Protein AF-A0A8H6F3G8-F1 (afdb_monomer_lite)

Foldseek 3Di:
DDDDDDDDDDDDDDDDPPDPPPPPPPPPPPPLPPDPLVVDDPVVLVVQCVVVVHDDDPPDDPSVSSVVSVVVQVVCVVVVNHDPVSD

Radius of gyration: 24.31 Å; chains: 1; bounding box: 46×57×60 Å

Sequence (87 aa):
MVSKSTKERIENEDEVELGPSDPVVPLEQTHSNDHIINSWSKRQLYQFLFEEKIYPDVDEELNTIKKQVIEIYEFKKQQGTLDKKYI

Secondary structure (DSSP, 8-state):
-----PPP--------------------GGGTTT-HHHHS-HHHHHHHHHHTT----TT--HHHHHHHHHHHHHHHHHHT---GGG-

pLDDT: mean 72.86, std 18.89, range [39.19, 91.75]

Organism: Candida albicans (NCBI:txid5476)

Structure (mmCIF, N/CA/C/O backbone):
data_AF-A0A8H6F3G8-F1
#
_entry.id   AF-A0A8H6F3G8-F1
#
loop_
_atom_site.group_PDB
_atom_site.id
_atom_site.type_symbol
_atom_site.label_atom_id
_atom_site.label_alt_id
_atom_site.label_comp_id
_atom_site.label_asym_id
_atom_site.label_entity_id
_atom_site.label_seq_id
_atom_site.pdbx_PDB_ins_code
_atom_site.Cartn_x
_atom_site.Cartn_y
_atom_site.Cartn_z
_atom_site.occupancy
_atom_site.B_iso_or_equiv
_atom_site.auth_seq_id
_atom_site.auth_comp_id
_atom_site.auth_asym_id
_atom_site.auth_atom_id
_atom_site.pdbx_PDB_model_num
ATOM 1 N N . MET A 1 1 ? 34.203 45.260 50.107 1.00 50.75 1 MET A N 1
ATOM 2 C CA . MET A 1 1 ? 33.569 44.137 49.384 1.00 50.75 1 MET A CA 1
ATOM 3 C C . MET A 1 1 ? 32.065 44.374 49.345 1.00 50.75 1 MET A C 1
ATOM 5 O O . MET A 1 1 ? 31.432 44.080 50.339 1.00 50.75 1 MET A O 1
ATOM 9 N N . VAL A 1 2 ? 31.535 44.954 48.262 1.00 42.28 2 VAL A N 1
ATOM 10 C CA . VAL A 1 2 ? 30.110 44.982 47.842 1.00 42.28 2 VAL A CA 1
ATOM 11 C C . VAL A 1 2 ? 30.179 45.383 46.355 1.00 42.28 2 VAL A C 1
ATOM 13 O O . VAL A 1 2 ? 30.636 46.477 46.057 1.00 42.28 2 VAL A O 1
ATOM 16 N N . SER A 1 3 ? 30.258 44.424 45.433 1.00 41.84 3 SER A N 1
ATOM 17 C CA . SER A 1 3 ? 29.168 43.762 44.691 1.00 41.84 3 SER A CA 1
ATOM 18 C C . SER A 1 3 ? 28.569 44.615 43.565 1.00 41.84 3 SER A C 1
ATOM 20 O O . SER A 1 3 ? 28.162 45.753 43.751 1.00 41.84 3 SER A O 1
ATOM 22 N N . LYS A 1 4 ? 28.605 44.000 42.379 1.00 51.59 4 LYS A N 1
ATOM 23 C CA . LYS A 1 4 ? 28.325 44.490 41.027 1.00 51.59 4 LYS A CA 1
ATOM 24 C C . LYS A 1 4 ? 26.864 44.940 40.877 1.00 51.59 4 LYS A C 1
ATOM 26 O O . LYS A 1 4 ? 25.983 44.189 41.276 1.00 51.59 4 LYS A O 1
ATOM 31 N N . SER A 1 5 ? 26.625 46.060 40.194 1.00 42.09 5 SER A N 1
ATOM 32 C CA . SER A 1 5 ? 25.320 46.353 39.584 1.00 42.09 5 SER A CA 1
ATOM 33 C C . SER A 1 5 ? 25.494 46.542 38.086 1.00 42.09 5 SER A C 1
ATOM 35 O O . SER A 1 5 ? 26.074 47.519 37.614 1.00 42.09 5 SER A O 1
ATOM 37 N N . THR A 1 6 ? 25.041 45.523 37.366 1.00 51.34 6 THR A N 1
ATOM 38 C CA . THR A 1 6 ? 24.987 45.440 35.913 1.00 51.34 6 THR A CA 1
ATOM 39 C C . THR A 1 6 ? 23.835 46.295 35.396 1.00 51.34 6 THR A C 1
ATOM 41 O O . THR A 1 6 ? 22.746 46.310 35.959 1.00 51.34 6 THR A O 1
ATOM 44 N N . LYS A 1 7 ? 24.145 47.008 34.318 1.00 51.78 7 LYS A N 1
ATOM 45 C CA . LYS A 1 7 ? 23.315 47.910 33.528 1.00 51.78 7 LYS A CA 1
ATOM 46 C C . LYS A 1 7 ? 21.984 47.279 33.096 1.00 51.78 7 LYS A C 1
ATOM 48 O O . LYS A 1 7 ? 21.964 46.224 32.471 1.00 51.78 7 LYS A O 1
ATOM 53 N N . GLU A 1 8 ? 20.914 47.991 33.419 1.00 45.94 8 GLU A N 1
ATOM 54 C CA . GLU A 1 8 ? 19.530 47.793 32.991 1.00 45.94 8 GLU A CA 1
ATOM 55 C C . GLU A 1 8 ? 19.300 48.371 31.574 1.00 45.94 8 GLU A C 1
ATOM 57 O O . GLU A 1 8 ? 20.024 49.284 31.159 1.00 45.94 8 GLU A O 1
ATOM 62 N N . ARG A 1 9 ? 18.243 47.870 30.909 1.00 39.19 9 ARG A N 1
ATOM 63 C CA . ARG A 1 9 ? 17.494 48.413 29.751 1.00 39.19 9 ARG A CA 1
ATOM 64 C C . ARG A 1 9 ? 17.674 47.713 28.396 1.00 39.19 9 ARG A C 1
ATOM 66 O O . ARG A 1 9 ? 18.731 47.816 27.782 1.00 39.19 9 ARG A O 1
ATOM 73 N N . ILE A 1 10 ? 16.585 47.068 27.961 1.00 49.56 10 ILE A N 1
ATOM 74 C CA . ILE A 1 10 ? 15.799 47.230 26.708 1.00 49.56 10 ILE A CA 1
ATOM 75 C C . ILE A 1 10 ? 14.585 46.281 26.901 1.00 49.56 10 ILE A C 1
ATOM 77 O O . ILE A 1 10 ? 14.788 45.078 27.029 1.00 49.56 10 ILE A O 1
ATOM 81 N N . GLU A 1 11 ? 13.425 46.7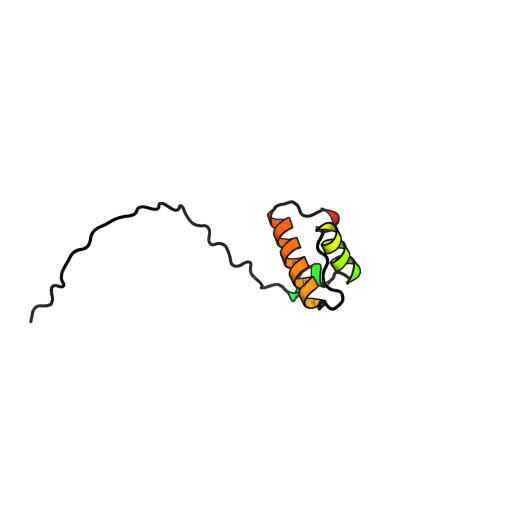68 27.373 1.00 45.84 11 GLU A N 1
ATOM 82 C CA . GLU A 1 11 ? 12.244 47.209 26.580 1.00 45.84 11 GLU A CA 1
ATOM 83 C C . GLU A 1 11 ? 11.777 46.115 25.591 1.00 45.84 11 GLU A C 1
ATOM 85 O O . GLU A 1 11 ? 12.513 45.796 24.664 1.00 45.84 11 GLU A O 1
ATOM 90 N N . ASN A 1 12 ? 10.736 45.344 25.972 1.00 43.28 12 ASN A N 1
ATOM 91 C CA . ASN A 1 12 ? 9.385 45.236 25.355 1.00 43.28 12 ASN A CA 1
ATOM 92 C C . ASN A 1 12 ? 9.448 45.093 23.812 1.00 43.28 12 ASN A C 1
ATOM 94 O O . ASN A 1 12 ? 10.125 45.873 23.162 1.00 43.28 12 ASN A O 1
ATOM 98 N N . GLU A 1 13 ? 8.819 44.139 23.124 1.00 46.69 13 GLU A N 1
ATOM 99 C CA . GLU A 1 13 ? 7.387 43.908 22.826 1.00 46.69 13 GLU A CA 1
ATOM 100 C C . GLU A 1 13 ? 7.420 42.636 21.927 1.00 46.69 13 GLU A C 1
ATOM 102 O O . GLU A 1 13 ? 8.317 42.517 21.096 1.00 46.69 13 GLU A O 1
ATOM 107 N N . ASP A 1 14 ? 6.696 41.551 22.196 1.00 44.19 14 ASP A N 1
ATOM 108 C CA . ASP A 1 14 ? 5.479 41.212 21.451 1.00 44.19 14 ASP A CA 1
ATOM 109 C C . ASP A 1 14 ? 4.798 40.027 22.153 1.00 44.19 14 ASP A C 1
ATOM 111 O O . ASP A 1 14 ? 5.374 38.957 22.373 1.00 44.19 14 ASP A O 1
ATOM 115 N N . GLU A 1 15 ? 3.555 40.265 22.530 1.00 50.28 15 GLU A N 1
ATOM 116 C CA . GLU A 1 15 ? 2.616 39.314 23.088 1.00 50.28 15 GLU A CA 1
ATOM 117 C C . GLU A 1 15 ? 2.127 38.397 21.954 1.00 50.28 15 GLU A C 1
ATOM 119 O O . GLU A 1 15 ? 1.327 38.801 21.116 1.00 50.28 15 GLU A O 1
ATOM 124 N N . VAL A 1 16 ? 2.602 37.151 21.905 1.00 54.25 16 VAL A N 1
ATOM 125 C CA . VAL A 1 16 ? 1.899 36.075 21.192 1.00 54.25 16 VAL A CA 1
ATOM 126 C C . VAL A 1 16 ? 1.450 35.046 22.211 1.00 54.25 16 VAL A C 1
ATOM 128 O O . VAL A 1 16 ? 2.175 34.118 22.571 1.00 54.25 16 VAL A O 1
ATOM 131 N N . GLU A 1 17 ? 0.223 35.245 22.687 1.00 49.22 17 GLU A N 1
ATOM 132 C CA . GLU A 1 17 ? -0.585 34.235 23.359 1.00 49.22 17 GLU A CA 1
ATOM 133 C C . GLU A 1 17 ? -0.864 33.097 22.361 1.00 49.22 17 GLU A C 1
ATOM 135 O O . GLU A 1 17 ? -1.904 33.019 21.711 1.00 49.22 17 GLU A O 1
ATOM 140 N N . LEU A 1 18 ? 0.113 32.212 22.181 1.00 54.38 18 LEU A N 1
ATOM 141 C CA . LEU A 1 18 ? -0.135 30.898 21.614 1.00 54.38 18 LEU A CA 1
ATOM 142 C C . LEU A 1 18 ? -0.550 30.027 22.797 1.00 54.38 18 LEU A C 1
ATOM 144 O O . LEU A 1 18 ? 0.274 29.706 23.656 1.00 54.38 18 LEU A O 1
ATOM 148 N N . GLY A 1 19 ? -1.849 29.705 22.857 1.00 53.25 19 GLY A N 1
ATOM 149 C CA . GLY A 1 19 ? -2.417 28.711 23.773 1.00 53.25 19 GLY A CA 1
ATOM 150 C C . GLY A 1 19 ? -1.600 27.413 23.770 1.00 53.25 19 GLY A C 1
ATOM 151 O O . GLY A 1 19 ? -0.736 27.263 22.908 1.00 53.25 19 GLY A O 1
ATOM 152 N N . PRO A 1 20 ? -1.820 26.490 24.727 1.00 52.03 20 PRO A N 1
ATOM 153 C CA . PRO A 1 20 ? -0.944 25.340 24.930 1.00 52.03 20 PRO A CA 1
ATOM 154 C C . PRO A 1 20 ? -0.740 24.639 23.594 1.00 52.03 20 PRO A C 1
ATOM 156 O O . PRO A 1 20 ? -1.654 24.020 23.058 1.00 52.03 20 PRO A O 1
ATOM 159 N N . SER A 1 21 ? 0.445 24.847 23.023 1.00 47.81 21 SER A N 1
ATOM 160 C CA . SER A 1 21 ? 0.852 24.218 21.788 1.00 47.81 21 SER A CA 1
ATOM 161 C C . SER A 1 21 ? 1.002 22.771 22.195 1.00 47.81 21 SER A C 1
ATOM 163 O O . SER A 1 21 ? 1.995 22.418 22.840 1.00 47.81 21 SER A O 1
ATOM 165 N N . ASP A 1 22 ? -0.057 21.986 21.971 1.00 51.88 22 ASP A N 1
ATOM 166 C CA . ASP A 1 22 ? -0.001 20.541 22.084 1.00 51.88 22 ASP A CA 1
ATOM 167 C C . ASP A 1 22 ? 1.321 20.149 21.432 1.00 51.88 22 ASP A C 1
ATOM 169 O O . ASP A 1 22 ? 1.558 20.533 20.277 1.00 51.88 22 ASP A O 1
ATOM 173 N N . PRO A 1 23 ? 2.243 19.508 22.171 1.00 53.94 23 PRO A N 1
ATOM 174 C CA . PRO A 1 23 ? 3.481 19.082 21.565 1.00 53.94 23 PRO A CA 1
ATOM 175 C C . PRO A 1 23 ? 3.061 18.246 20.365 1.00 53.94 23 PRO A C 1
ATOM 177 O O . PRO A 1 23 ? 2.355 17.252 20.531 1.00 53.94 23 PRO A O 1
ATOM 180 N N . VAL A 1 24 ? 3.431 18.684 19.157 1.00 53.81 24 VAL A N 1
ATOM 181 C CA . VAL A 1 24 ? 3.378 17.837 17.970 1.00 53.81 24 VAL A CA 1
ATOM 182 C C . VAL A 1 24 ? 4.281 16.678 18.330 1.00 53.81 24 VAL A C 1
ATOM 184 O O . VAL A 1 24 ? 5.507 16.783 18.273 1.00 53.81 24 VAL A O 1
ATOM 187 N N . VAL A 1 25 ? 3.656 15.633 18.867 1.00 51.41 25 VAL A N 1
ATOM 188 C CA . VAL A 1 25 ? 4.316 14.434 19.337 1.00 51.41 25 VAL A CA 1
ATOM 189 C C . VAL A 1 25 ? 5.115 13.971 18.130 1.00 51.41 25 VAL A C 1
ATOM 191 O O . VAL A 1 25 ? 4.510 13.775 17.070 1.00 51.41 25 VAL A O 1
ATOM 194 N N . PRO A 1 26 ? 6.452 13.855 18.219 1.00 46.09 26 PRO A N 1
ATOM 195 C CA . PRO A 1 26 ? 7.194 13.129 17.210 1.00 46.09 26 PRO A CA 1
ATOM 196 C C . PRO A 1 26 ? 6.533 11.762 17.171 1.00 46.09 26 PRO A C 1
ATOM 198 O O . PRO A 1 26 ? 6.613 11.038 18.163 1.00 46.09 26 PRO A O 1
ATOM 201 N N . LEU A 1 27 ? 5.769 11.490 16.106 1.00 57.66 27 LEU A N 1
ATOM 202 C CA . LEU A 1 27 ? 5.032 10.248 15.939 1.00 57.66 27 LEU A CA 1
ATOM 203 C C . LEU A 1 27 ? 6.026 9.140 16.199 1.00 57.66 27 LEU A C 1
ATOM 205 O O . LEU A 1 27 ? 6.987 8.973 15.447 1.00 57.66 27 LEU A O 1
ATOM 209 N N . GLU A 1 28 ? 5.841 8.505 17.349 1.00 50.41 28 GLU A N 1
ATOM 210 C CA . GLU A 1 28 ? 6.750 7.531 17.897 1.00 50.41 28 GLU A CA 1
ATOM 211 C C . GLU A 1 28 ? 7.050 6.518 16.792 1.00 50.41 28 GLU A C 1
ATOM 213 O O . GLU A 1 28 ? 6.209 5.710 16.403 1.00 50.41 28 GLU A O 1
ATOM 218 N N . GLN A 1 29 ? 8.269 6.573 16.252 1.00 52.84 29 GLN A N 1
ATOM 219 C CA . GLN A 1 29 ? 8.762 5.649 15.22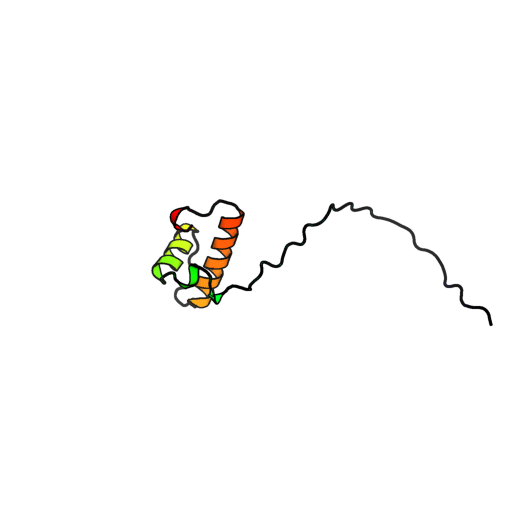7 1.00 52.84 29 GLN A CA 1
ATOM 220 C C . GLN A 1 29 ? 8.941 4.221 15.793 1.00 52.84 29 GLN A C 1
ATOM 222 O O . GLN A 1 29 ? 9.635 3.384 15.207 1.00 52.84 29 GLN A O 1
ATOM 227 N N . THR A 1 30 ? 8.363 3.927 16.960 1.00 47.81 30 THR A N 1
ATOM 228 C CA . THR A 1 30 ? 8.812 2.878 17.875 1.00 47.81 30 THR A CA 1
ATOM 229 C C . THR A 1 30 ? 8.221 1.503 17.601 1.00 47.81 30 THR A C 1
ATOM 231 O O . THR A 1 30 ? 8.666 0.535 18.206 1.00 47.81 30 THR A O 1
ATOM 234 N N . HIS A 1 31 ? 7.334 1.340 16.616 1.00 52.09 31 HIS A N 1
ATOM 235 C CA . HIS A 1 31 ? 6.760 0.024 16.293 1.00 52.09 31 HIS A CA 1
ATOM 236 C C . HIS A 1 31 ? 6.911 -0.368 14.819 1.00 52.09 31 HIS A C 1
ATOM 238 O O . HIS A 1 31 ? 6.088 -1.086 14.256 1.00 52.09 31 HIS A O 1
ATOM 244 N N . SER A 1 32 ? 8.021 0.039 14.194 1.00 53.59 32 SER A N 1
ATOM 245 C CA . SER A 1 32 ? 8.338 -0.316 12.801 1.00 53.59 32 SER A CA 1
ATOM 246 C C . SER A 1 32 ? 8.429 -1.829 12.541 1.00 53.59 32 SER A C 1
ATOM 248 O O . SER A 1 32 ? 8.407 -2.218 11.381 1.00 53.59 32 SER A O 1
ATOM 250 N N . ASN A 1 33 ? 8.522 -2.687 13.569 1.00 55.62 33 ASN A N 1
ATOM 251 C CA . ASN A 1 33 ? 8.508 -4.150 13.409 1.00 55.62 33 ASN A CA 1
ATOM 252 C C . ASN A 1 33 ? 7.106 -4.776 13.538 1.00 55.62 33 ASN A C 1
ATOM 254 O O . ASN A 1 33 ? 6.790 -5.682 12.773 1.00 55.62 33 ASN A O 1
ATOM 258 N N . ASP A 1 34 ? 6.234 -4.257 14.405 1.00 66.94 34 ASP A N 1
ATOM 259 C CA . ASP A 1 34 ? 4.902 -4.833 14.681 1.00 66.94 34 ASP A CA 1
ATOM 260 C C . ASP A 1 34 ? 3.758 -4.200 13.873 1.00 66.94 34 ASP A C 1
ATOM 262 O O . ASP A 1 34 ? 2.583 -4.509 14.067 1.00 66.94 34 ASP A O 1
ATOM 266 N N . HIS A 1 35 ? 4.070 -3.301 12.940 1.00 80.06 35 HIS A N 1
ATOM 267 C CA . HIS A 1 35 ? 3.033 -2.659 12.146 1.00 80.06 35 HIS A CA 1
ATOM 268 C C . HIS A 1 35 ? 2.297 -3.672 11.251 1.00 80.06 35 HIS A C 1
ATOM 270 O O . HIS A 1 35 ? 2.930 -4.465 10.554 1.00 80.06 35 HIS A O 1
ATOM 276 N N . ILE A 1 36 ? 0.959 -3.586 11.172 1.00 85.06 36 ILE A N 1
ATOM 277 C CA . ILE A 1 36 ? 0.127 -4.431 10.289 1.00 85.06 36 ILE A CA 1
ATOM 278 C C . ILE A 1 36 ? 0.610 -4.437 8.824 1.00 85.06 36 ILE A C 1
ATOM 280 O O . ILE A 1 36 ? 0.508 -5.444 8.138 1.00 85.06 36 ILE A O 1
ATOM 284 N N . ILE A 1 37 ? 1.237 -3.352 8.365 1.00 86.44 37 ILE A N 1
ATOM 285 C CA . ILE A 1 37 ? 1.806 -3.216 7.021 1.00 86.44 37 ILE A CA 1
ATOM 286 C C . ILE A 1 37 ? 2.988 -4.171 6.793 1.00 86.44 37 ILE A C 1
ATOM 288 O O . ILE A 1 37 ? 3.235 -4.597 5.665 1.00 86.44 37 ILE A O 1
ATOM 292 N N . ASN A 1 38 ? 3.702 -4.586 7.842 1.00 86.56 38 ASN A N 1
ATOM 293 C CA . ASN A 1 38 ? 4.781 -5.564 7.708 1.00 86.56 38 ASN A CA 1
ATOM 294 C C . ASN A 1 38 ? 4.280 -6.966 7.370 1.00 86.56 38 ASN A C 1
ATOM 296 O O . ASN A 1 38 ? 5.027 -7.718 6.740 1.00 86.56 38 ASN A O 1
ATOM 300 N N . SER A 1 39 ? 3.044 -7.303 7.754 1.00 87.75 39 SER A N 1
ATOM 301 C CA . SER A 1 39 ? 2.412 -8.580 7.411 1.00 87.75 39 SER A CA 1
ATOM 302 C C . SER A 1 39 ? 1.757 -8.564 6.026 1.00 87.75 39 SER A C 1
ATOM 304 O O . SER A 1 39 ? 1.398 -9.617 5.499 1.00 87.75 39 SER A O 1
ATOM 306 N N . TRP A 1 40 ? 1.629 -7.388 5.403 1.00 90.06 40 TRP A N 1
ATOM 307 C CA . TRP A 1 40 ? 1.050 -7.264 4.073 1.00 90.06 40 TRP A CA 1
ATOM 308 C C . TRP A 1 40 ? 1.981 -7.824 3.001 1.00 90.06 40 TRP A C 1
ATOM 310 O O . TRP A 1 40 ? 3.195 -7.603 2.978 1.00 90.06 40 TRP A O 1
ATOM 320 N N . SER A 1 41 ? 1.378 -8.530 2.050 1.00 91.19 41 SER A N 1
ATOM 321 C CA . SER A 1 41 ? 2.065 -8.966 0.841 1.00 91.19 41 SER A CA 1
ATOM 322 C C . SER A 1 41 ? 2.457 -7.768 -0.027 1.00 91.19 41 SER A C 1
ATOM 324 O O . SER A 1 41 ? 1.792 -6.730 -0.019 1.00 91.19 41 SER A O 1
ATOM 326 N N . LYS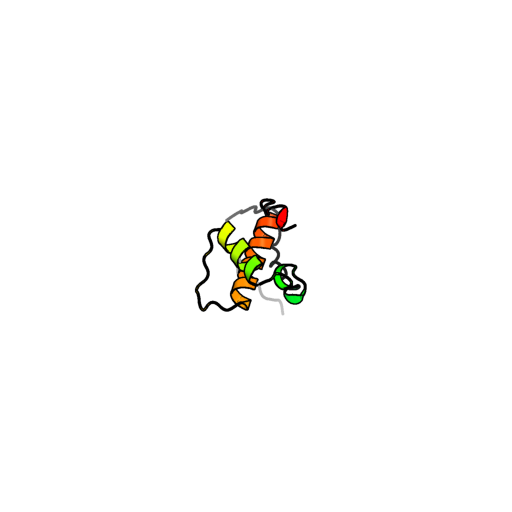 A 1 42 ? 3.483 -7.940 -0.874 1.00 90.06 42 LYS A N 1
ATOM 327 C CA . LYS A 1 42 ? 3.880 -6.925 -1.867 1.00 90.06 42 LYS A CA 1
ATOM 328 C C . LYS A 1 42 ? 2.667 -6.422 -2.659 1.00 90.06 42 LYS A C 1
ATOM 330 O O . LYS A 1 42 ? 2.472 -5.227 -2.795 1.00 90.06 42 LYS A O 1
ATOM 335 N N . ARG A 1 43 ? 1.779 -7.320 -3.094 1.00 90.69 43 ARG A N 1
ATOM 336 C CA . ARG A 1 43 ? 0.564 -6.939 -3.827 1.00 90.69 43 ARG A CA 1
ATOM 337 C C . ARG A 1 43 ? -0.336 -5.980 -3.040 1.00 90.69 43 ARG A C 1
ATOM 339 O O . ARG A 1 43 ? -0.851 -5.043 -3.632 1.00 90.69 43 ARG A O 1
ATOM 346 N N . GLN A 1 44 ? -0.516 -6.199 -1.737 1.00 91.12 44 GLN A N 1
ATOM 347 C CA . GLN A 1 44 ? -1.342 -5.335 -0.886 1.00 91.12 44 GLN A CA 1
ATOM 348 C C . GLN A 1 44 ? -0.718 -3.952 -0.694 1.00 91.12 44 GLN A C 1
ATOM 350 O O . GLN A 1 44 ? -1.440 -2.963 -0.762 1.00 91.12 44 GLN A O 1
ATOM 355 N N . LEU A 1 45 ? 0.607 -3.876 -0.531 1.00 91.38 45 LEU A N 1
ATOM 356 C CA . LEU A 1 45 ? 1.326 -2.601 -0.428 1.00 91.38 45 LEU A CA 1
ATOM 357 C C . LEU A 1 45 ? 1.116 -1.742 -1.681 1.00 91.38 45 LEU A C 1
ATOM 359 O O . LEU A 1 45 ? 0.693 -0.595 -1.588 1.00 91.38 45 LEU A O 1
ATOM 363 N N . TYR A 1 46 ? 1.341 -2.318 -2.863 1.00 91.19 46 TYR A N 1
ATOM 364 C CA . TYR A 1 46 ? 1.167 -1.592 -4.124 1.00 91.19 46 TYR A CA 1
ATOM 365 C C . TYR A 1 46 ? -0.308 -1.300 -4.426 1.00 91.19 46 TYR A C 1
ATOM 367 O O . TYR A 1 46 ? -0.610 -0.256 -4.991 1.00 91.19 46 TYR A O 1
ATOM 375 N N . GLN A 1 47 ? -1.234 -2.184 -4.037 1.00 91.75 47 GLN A N 1
ATOM 376 C CA . GLN A 1 47 ? -2.672 -1.925 -4.148 1.00 91.75 47 GLN A CA 1
ATOM 377 C C . GLN A 1 47 ? -3.081 -0.710 -3.311 1.00 91.75 47 GLN A C 1
ATOM 379 O O . GLN A 1 47 ? -3.820 0.137 -3.800 1.00 91.75 47 GLN A O 1
ATOM 384 N N . PHE A 1 48 ? -2.590 -0.615 -2.074 1.00 91.69 48 PHE A N 1
ATOM 385 C CA . PHE A 1 48 ? -2.847 0.530 -1.208 1.00 91.69 48 PHE A CA 1
ATOM 386 C C . PHE A 1 48 ? -2.300 1.821 -1.829 1.00 91.69 48 PHE A C 1
ATOM 388 O O . PHE A 1 48 ? -3.043 2.783 -1.989 1.00 91.69 48 PHE A O 1
ATOM 395 N N . LEU A 1 49 ? -1.043 1.820 -2.286 1.00 91.06 49 LEU A N 1
ATOM 396 C CA . LEU A 1 49 ? -0.455 2.987 -2.957 1.00 91.06 49 LEU A CA 1
ATOM 397 C C . LEU A 1 49 ? -1.220 3.382 -4.228 1.00 91.06 49 LEU A C 1
ATOM 399 O O . LEU A 1 49 ? -1.464 4.564 -4.457 1.00 91.06 49 LEU A O 1
ATOM 403 N N . PHE A 1 50 ? -1.669 2.408 -5.022 1.00 91.25 50 PHE A N 1
ATOM 404 C CA . PHE A 1 50 ? -2.447 2.659 -6.235 1.00 91.25 50 PHE A CA 1
ATOM 405 C C . PHE A 1 50 ? -3.774 3.375 -5.955 1.00 91.25 50 PHE A C 1
ATOM 407 O O . PHE A 1 50 ? -4.200 4.240 -6.727 1.00 91.25 50 PHE A O 1
ATOM 414 N N . GLU A 1 51 ? -4.447 3.014 -4.864 1.00 89.75 51 GLU A N 1
ATOM 415 C CA . GLU A 1 51 ? -5.685 3.669 -4.441 1.00 89.75 51 GLU A CA 1
ATOM 416 C C . GLU A 1 51 ? -5.440 5.112 -4.006 1.00 89.75 51 GLU A C 1
ATOM 418 O O . GLU A 1 51 ? -6.208 5.999 -4.382 1.00 89.75 51 GLU A O 1
ATOM 423 N N . GLU A 1 52 ? -4.302 5.353 -3.357 1.00 87.62 52 GLU A N 1
ATOM 424 C CA . GLU A 1 52 ? -3.817 6.684 -2.985 1.00 87.62 52 GLU A CA 1
ATOM 425 C C . GLU A 1 52 ? -3.206 7.465 -4.158 1.00 87.62 52 GLU A C 1
ATOM 427 O O . GLU A 1 52 ? -2.736 8.585 -3.976 1.00 87.62 52 GLU A O 1
ATOM 432 N N . LYS A 1 53 ? -3.237 6.907 -5.377 1.00 89.94 53 LYS A N 1
ATOM 433 C CA . LYS A 1 53 ? -2.647 7.502 -6.591 1.00 89.94 53 LYS A CA 1
ATOM 434 C C . LYS A 1 53 ? -1.140 7.745 -6.479 1.00 89.94 53 LYS A C 1
ATOM 436 O O . LYS A 1 53 ? -0.607 8.639 -7.133 1.00 89.94 53 LYS A O 1
ATOM 441 N N . ILE A 1 54 ? -0.460 6.913 -5.698 1.00 88.81 54 ILE A N 1
ATOM 442 C CA . ILE A 1 54 ? 0.989 6.909 -5.528 1.00 88.81 54 ILE A CA 1
ATOM 443 C C . ILE A 1 54 ? 1.565 5.743 -6.329 1.00 88.81 54 ILE A C 1
ATOM 445 O O . ILE A 1 54 ? 1.128 4.597 -6.209 1.00 88.81 54 ILE A O 1
ATOM 449 N N . TYR A 1 55 ? 2.550 6.051 -7.164 1.00 89.38 55 TYR A N 1
ATOM 450 C CA . TYR A 1 55 ? 3.178 5.102 -8.074 1.00 89.38 55 TYR A CA 1
ATOM 451 C C . TYR A 1 55 ? 4.676 5.071 -7.770 1.00 89.38 55 TYR A C 1
ATOM 453 O O . TYR A 1 55 ? 5.389 5.953 -8.247 1.00 89.38 55 TYR A O 1
ATOM 461 N N . PRO A 1 56 ? 5.136 4.119 -6.940 1.00 88.12 56 PRO A N 1
ATOM 462 C CA . PRO A 1 56 ? 6.555 3.963 -6.649 1.00 88.12 56 PRO A CA 1
ATOM 463 C C . PRO A 1 56 ? 7.323 3.533 -7.902 1.00 88.12 56 PRO A C 1
ATOM 465 O O . PRO A 1 56 ? 6.750 2.923 -8.817 1.00 88.12 56 PRO A O 1
ATOM 468 N N . ASP A 1 57 ? 8.623 3.813 -7.923 1.00 89.88 57 ASP A N 1
ATOM 469 C CA . ASP A 1 57 ? 9.488 3.414 -9.032 1.00 89.88 57 ASP A CA 1
ATOM 470 C C . ASP A 1 57 ? 9.611 1.883 -9.120 1.00 89.88 57 ASP A C 1
ATOM 472 O O . ASP A 1 57 ? 9.447 1.147 -8.141 1.00 89.88 57 ASP A O 1
ATOM 476 N N . VAL A 1 58 ? 9.920 1.376 -10.319 1.00 85.00 58 VAL A N 1
ATOM 477 C CA . VAL A 1 58 ? 10.062 -0.074 -10.568 1.00 85.00 58 VAL A CA 1
ATOM 478 C C . VAL A 1 58 ? 11.151 -0.688 -9.683 1.00 85.00 58 VAL A C 1
ATOM 480 O O . VAL A 1 58 ? 11.009 -1.822 -9.213 1.00 85.00 58 VAL A O 1
ATOM 483 N N . ASP A 1 59 ? 12.196 0.092 -9.426 1.00 89.44 59 ASP A N 1
ATOM 484 C CA . ASP A 1 59 ? 13.401 -0.316 -8.710 1.00 89.44 59 ASP A CA 1
ATOM 485 C C . ASP A 1 59 ? 13.336 0.055 -7.220 1.00 89.44 59 ASP A C 1
ATOM 487 O O . ASP A 1 59 ? 14.304 -0.150 -6.484 1.00 89.44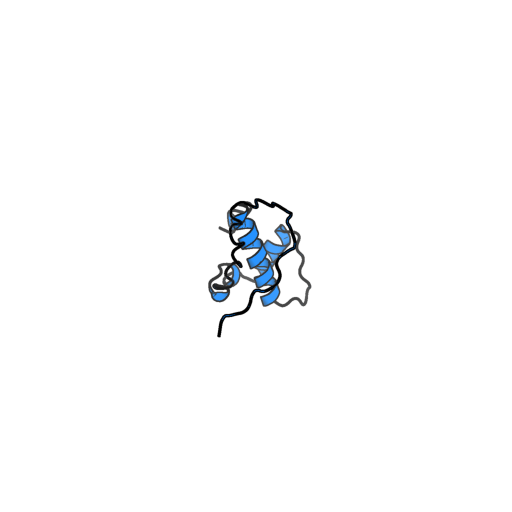 59 ASP A O 1
ATOM 491 N N . GLU A 1 60 ? 12.211 0.620 -6.765 1.00 88.25 60 GLU A N 1
ATOM 492 C CA . GLU A 1 60 ? 12.084 1.113 -5.402 1.00 88.25 60 GLU A CA 1
ATOM 493 C C . GLU A 1 60 ? 12.125 -0.035 -4.390 1.00 88.25 60 GLU A C 1
ATOM 495 O O . GLU A 1 60 ? 11.480 -1.083 -4.530 1.00 88.25 60 GLU A O 1
ATOM 500 N N . GLU A 1 61 ? 12.924 0.164 -3.343 1.00 90.94 61 GLU A N 1
ATOM 501 C CA . GLU A 1 61 ? 13.131 -0.855 -2.330 1.00 90.94 61 GLU A CA 1
ATOM 502 C C . GLU A 1 61 ? 11.831 -1.118 -1.562 1.00 90.94 61 GLU A C 1
ATOM 504 O O . GLU A 1 61 ? 11.135 -0.202 -1.119 1.00 90.94 61 GLU A O 1
ATOM 509 N N . LEU A 1 62 ? 11.533 -2.396 -1.313 1.00 88.56 62 LEU A N 1
ATOM 510 C CA . LEU A 1 62 ? 10.339 -2.798 -0.570 1.00 88.56 62 LEU A CA 1
ATOM 511 C C . LEU A 1 62 ? 10.267 -2.154 0.826 1.00 88.56 62 LEU A C 1
ATOM 513 O O . LEU A 1 62 ? 9.175 -1.880 1.318 1.00 88.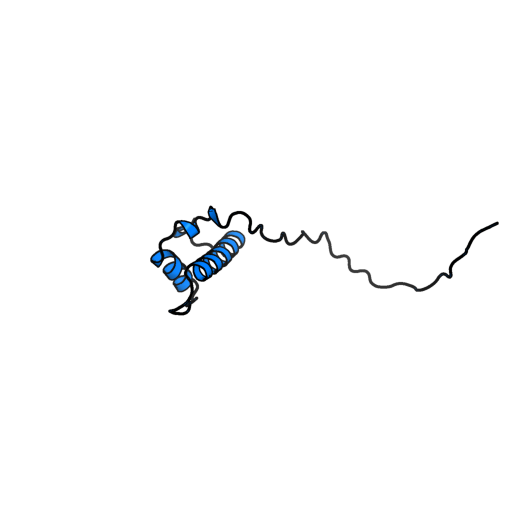56 62 LEU A O 1
ATOM 517 N N . ASN A 1 63 ? 11.415 -1.902 1.459 1.00 88.81 63 ASN A N 1
ATOM 518 C CA . ASN A 1 63 ? 11.484 -1.214 2.747 1.00 88.81 63 ASN A CA 1
ATOM 519 C C . ASN A 1 63 ? 11.023 0.247 2.651 1.00 88.81 63 ASN A C 1
ATOM 521 O O . ASN A 1 63 ? 10.331 0.722 3.550 1.00 88.81 63 ASN A O 1
ATOM 525 N N . THR A 1 64 ? 11.354 0.943 1.564 1.00 89.81 64 THR A N 1
ATOM 526 C CA . THR A 1 64 ? 10.906 2.320 1.307 1.00 89.81 64 THR A CA 1
ATOM 527 C C . THR A 1 64 ? 9.403 2.363 1.070 1.00 89.81 64 THR A C 1
ATOM 529 O O . THR A 1 64 ? 8.700 3.131 1.724 1.00 89.81 64 THR A O 1
ATOM 532 N N . ILE A 1 65 ? 8.896 1.439 0.252 1.00 90.69 65 ILE A N 1
ATOM 533 C CA . ILE A 1 65 ? 7.459 1.277 -0.006 1.00 90.69 65 ILE A CA 1
ATOM 534 C C . ILE A 1 65 ? 6.700 1.025 1.297 1.00 90.69 65 ILE A C 1
ATOM 536 O O . ILE A 1 65 ? 5.680 1.654 1.560 1.00 90.69 65 ILE A O 1
ATOM 540 N N . LYS A 1 66 ? 7.202 0.129 2.155 1.00 90.75 66 LYS A N 1
ATOM 541 C CA . LYS A 1 66 ? 6.590 -0.134 3.464 1.00 90.75 66 LYS A CA 1
ATOM 542 C C . LYS A 1 66 ? 6.545 1.115 4.338 1.00 90.75 66 LYS A C 1
ATOM 544 O O . LYS A 1 66 ? 5.508 1.374 4.936 1.00 90.75 66 LYS A O 1
ATOM 549 N N . LYS A 1 67 ? 7.631 1.892 4.397 1.00 90.00 67 LYS A N 1
ATOM 550 C CA . LYS A 1 67 ? 7.671 3.150 5.160 1.00 90.00 67 LYS A CA 1
ATOM 551 C C . LYS A 1 67 ? 6.633 4.152 4.659 1.00 90.00 67 LYS A C 1
ATOM 553 O O . LYS A 1 67 ? 5.883 4.675 5.474 1.00 90.00 67 LYS A O 1
ATOM 558 N N . GLN A 1 68 ? 6.544 4.354 3.345 1.00 89.88 68 GLN A N 1
ATOM 559 C CA . GLN A 1 68 ? 5.536 5.232 2.742 1.00 89.88 68 GLN A CA 1
ATOM 560 C C . GLN A 1 68 ? 4.117 4.764 3.075 1.00 89.88 68 GLN A C 1
ATOM 562 O O . GLN A 1 68 ? 3.290 5.551 3.524 1.00 89.88 68 GLN A O 1
ATOM 567 N N . VAL A 1 69 ? 3.833 3.469 2.908 1.00 91.38 69 VAL A N 1
ATOM 568 C CA . VAL A 1 69 ? 2.515 2.905 3.230 1.00 91.38 69 VAL A CA 1
ATOM 569 C C . VAL A 1 69 ? 2.177 3.094 4.710 1.00 91.38 69 VAL A C 1
ATOM 571 O O . VAL A 1 69 ? 1.046 3.455 5.012 1.00 91.38 69 VAL A O 1
ATOM 574 N N . ILE A 1 70 ? 3.132 2.892 5.625 1.00 90.56 70 ILE A N 1
ATOM 575 C CA . ILE A 1 70 ? 2.948 3.133 7.068 1.00 90.56 70 ILE A CA 1
ATOM 576 C C . ILE A 1 70 ? 2.586 4.596 7.336 1.00 90.56 70 ILE A C 1
ATOM 578 O O . ILE A 1 70 ? 1.623 4.867 8.051 1.00 90.56 70 ILE A O 1
ATOM 582 N N . GLU A 1 71 ? 3.327 5.531 6.746 1.00 89.25 71 GLU A N 1
ATOM 583 C CA . GLU A 1 71 ? 3.102 6.966 6.927 1.00 89.25 71 GLU A CA 1
ATOM 584 C C . GLU A 1 71 ? 1.699 7.374 6.467 1.00 89.25 71 GLU A C 1
ATOM 586 O O . GLU A 1 71 ? 0.951 8.004 7.214 1.00 89.25 71 GLU A O 1
ATOM 591 N N . ILE A 1 72 ? 1.298 6.935 5.274 1.00 89.62 72 ILE A N 1
ATOM 592 C CA . ILE A 1 72 ? -0.029 7.228 4.727 1.00 89.62 72 ILE A CA 1
ATOM 593 C C . ILE A 1 72 ? -1.123 6.537 5.549 1.00 89.62 72 ILE A C 1
ATOM 595 O O . ILE A 1 72 ? -2.167 7.129 5.816 1.00 89.62 72 ILE A O 1
ATOM 599 N N . TYR A 1 73 ? -0.903 5.289 5.962 1.00 90.19 73 TYR A N 1
ATOM 600 C CA . TYR A 1 73 ? -1.853 4.530 6.768 1.00 90.19 73 TYR A CA 1
ATOM 601 C C . TYR A 1 73 ? -2.145 5.231 8.097 1.00 90.19 73 TYR A C 1
ATOM 603 O O . TYR A 1 73 ? -3.311 5.473 8.421 1.00 90.19 73 TYR A O 1
ATOM 611 N N . GLU A 1 74 ? -1.106 5.600 8.849 1.00 88.56 74 GLU A N 1
ATOM 612 C CA . GLU A 1 74 ? -1.265 6.291 10.131 1.00 88.56 74 GLU A CA 1
ATOM 613 C C . GLU A 1 74 ? -1.832 7.702 9.936 1.00 88.56 74 GLU A C 1
ATOM 615 O O . GLU A 1 74 ? -2.731 8.101 10.679 1.00 88.56 74 GLU A O 1
ATOM 620 N N . PHE A 1 75 ? -1.424 8.418 8.882 1.00 87.00 75 PHE A N 1
ATOM 621 C CA . PHE A 1 75 ? -2.018 9.709 8.531 1.00 87.00 75 PHE A CA 1
ATOM 622 C C . PHE A 1 75 ? -3.532 9.592 8.294 1.00 87.00 75 PHE A C 1
ATOM 624 O O . PHE A 1 75 ? -4.325 10.325 8.888 1.00 87.00 75 PHE A O 1
ATOM 631 N N . LYS A 1 76 ? -3.976 8.627 7.484 1.00 86.00 76 LYS A N 1
ATOM 632 C CA . LYS A 1 76 ? -5.407 8.418 7.202 1.00 86.00 76 LYS A CA 1
ATOM 633 C C . LYS A 1 76 ? -6.188 7.939 8.416 1.00 86.00 76 LYS A C 1
ATOM 635 O O . LYS A 1 76 ? -7.349 8.312 8.584 1.00 86.00 76 LYS A O 1
ATOM 640 N N . LYS A 1 77 ? -5.572 7.117 9.262 1.00 86.38 77 LYS A N 1
ATOM 641 C CA . LYS A 1 77 ? -6.160 6.644 10.518 1.00 86.38 77 LYS A CA 1
ATOM 642 C C . LYS A 1 77 ? -6.416 7.805 11.477 1.00 86.38 77 LYS A C 1
ATOM 644 O O . LYS A 1 77 ? -7.492 7.865 12.063 1.00 86.38 77 LYS A O 1
ATOM 649 N N . GLN A 1 78 ? -5.485 8.753 11.574 1.00 85.25 78 GLN A N 1
ATOM 650 C CA . GLN A 1 78 ? -5.653 9.978 12.366 1.00 85.25 78 GLN A CA 1
ATOM 651 C C . GLN A 1 78 ? -6.732 10.901 11.794 1.00 85.25 78 GLN A C 1
ATOM 653 O O . GLN A 1 78 ? -7.520 11.465 12.546 1.00 85.25 78 GLN A O 1
ATOM 658 N N . GLN A 1 79 ? -6.807 11.016 10.467 1.00 85.31 79 GLN A N 1
ATOM 659 C CA . GLN A 1 79 ? -7.813 11.830 9.775 1.00 85.31 79 GLN A CA 1
ATOM 660 C C . GLN A 1 79 ? -9.193 11.150 9.679 1.00 85.31 79 GLN A C 1
ATOM 662 O O . GLN A 1 79 ? -10.149 11.756 9.199 1.00 85.31 79 GLN A O 1
ATOM 667 N N . GLY A 1 80 ? -9.317 9.881 10.085 1.00 81.81 80 GLY A N 1
ATOM 668 C CA . GLY A 1 80 ? -10.552 9.099 9.960 1.00 81.81 80 GLY A CA 1
ATOM 669 C C . GLY A 1 80 ? -10.964 8.787 8.514 1.00 81.81 80 GLY A C 1
ATOM 670 O O . GLY A 1 80 ? -12.100 8.387 8.271 1.00 81.81 80 GLY A O 1
ATOM 671 N N . THR A 1 81 ? -10.058 8.962 7.549 1.00 84.44 81 THR A N 1
ATOM 672 C CA . THR A 1 81 ? -10.284 8.702 6.115 1.00 84.44 81 THR A CA 1
ATOM 673 C C . THR A 1 81 ? -9.748 7.342 5.672 1.00 84.44 81 THR A C 1
ATOM 675 O O . THR A 1 81 ? -9.796 7.006 4.485 1.00 84.44 81 THR A O 1
ATOM 678 N N . LEU A 1 82 ? -9.210 6.553 6.608 1.00 83.81 82 LEU A N 1
ATOM 679 C CA . LEU A 1 82 ? -8.742 5.201 6.337 1.00 83.81 82 LEU A CA 1
ATOM 680 C C . LEU A 1 82 ? -9.921 4.307 5.943 1.00 83.81 82 LEU A C 1
ATOM 682 O O . LEU A 1 82 ? -10.930 4.223 6.645 1.00 83.81 82 LEU A O 1
ATOM 686 N N . ASP A 1 83 ? -9.783 3.636 4.802 1.00 80.50 83 ASP A N 1
ATOM 687 C CA . ASP A 1 83 ? -10.816 2.736 4.310 1.00 80.50 83 ASP A CA 1
ATOM 688 C C . ASP A 1 83 ? -10.962 1.530 5.248 1.00 80.50 83 ASP A C 1
ATOM 690 O O . ASP A 1 83 ? -9.972 0.941 5.688 1.00 80.50 83 ASP A O 1
ATOM 694 N N . LYS A 1 84 ? -12.209 1.139 5.534 1.00 79.50 84 LYS A N 1
ATOM 695 C CA . LYS A 1 84 ? -12.532 0.065 6.485 1.00 79.50 84 LYS A CA 1
ATOM 696 C C . LYS A 1 84 ? -11.938 -1.284 6.103 1.00 79.50 84 LYS A C 1
ATOM 698 O O . LYS A 1 84 ? -11.802 -2.135 6.970 1.00 79.50 84 LYS A O 1
ATOM 703 N N . LYS A 1 85 ? -11.583 -1.497 4.834 1.00 79.94 85 LYS A N 1
ATOM 704 C CA . LYS A 1 85 ? -10.915 -2.733 4.396 1.00 79.94 85 LYS A CA 1
ATOM 705 C C . LYS A 1 85 ? -9.485 -2.894 4.926 1.00 79.94 85 LYS A C 1
ATOM 707 O O . LYS A 1 85 ? -8.916 -3.970 4.763 1.00 79.94 85 LYS A O 1
ATOM 712 N N . TYR A 1 86 ? -8.904 -1.835 5.495 1.00 75.56 86 TYR A N 1
ATOM 713 C CA . TYR A 1 86 ? -7.541 -1.816 6.030 1.00 75.56 86 TYR A CA 1
ATOM 714 C C . TYR A 1 86 ? -7.480 -1.696 7.559 1.00 75.56 86 TYR A C 1
ATOM 716 O O . TYR A 1 86 ? -6.377 -1.700 8.100 1.00 75.56 86 TYR A O 1
ATOM 724 N N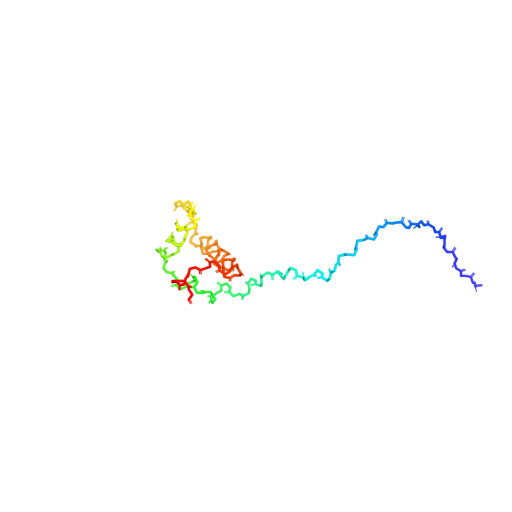 . ILE A 1 87 ? -8.634 -1.581 8.225 1.00 69.44 87 ILE A N 1
ATOM 725 C CA . ILE A 1 87 ? -8.793 -1.547 9.690 1.00 69.44 87 ILE A CA 1
ATOM 726 C C . ILE A 1 87 ? -8.920 -2.982 10.204 1.00 69.44 87 ILE A C 1
ATOM 728 O O . ILE A 1 87 ? -8.298 -3.284 11.245 1.00 69.44 87 ILE A O 1
#